Protein AF-A0A486NUX3-F1 (afdb_monomer)

Radius of gyration: 22.04 Å; Cα contacts (8 Å, |Δi|>4): 80; chains: 1; bounding box: 59×27×68 Å

Foldseek 3Di:
DVVVVVVVVLCVVLVVLLQVQLLVQFDQDPPDDPVLNVQLSRAVVSLQVSLVVDDVVNSVVSNVRSVVSNVRSVVVSVVVVVVVVVVVVVVVVVVVVPPDDDPPDD

Structure (mmCIF, N/CA/C/O backbone):
data_AF-A0A486NUX3-F1
#
_entry.id   AF-A0A486NUX3-F1
#
loop_
_atom_site.group_PDB
_atom_site.id
_atom_site.type_symbol
_atom_site.label_atom_id
_atom_site.label_alt_id
_atom_site.label_comp_id
_atom_site.label_asym_id
_atom_site.label_entity_id
_atom_site.label_seq_id
_atom_site.pdbx_PDB_ins_code
_atom_site.Cartn_x
_atom_site.Cartn_y
_atom_site.Cartn_z
_atom_site.occupancy
_atom_site.B_iso_or_equiv
_atom_site.auth_seq_id
_atom_site.auth_comp_id
_atom_site.auth_asym_id
_atom_site.auth_atom_id
_atom_site.pdbx_PDB_model_num
ATOM 1 N N . MET A 1 1 ? 10.339 20.184 -18.517 1.00 61.47 1 MET A N 1
ATOM 2 C CA . MET A 1 1 ? 8.902 19.910 -18.280 1.00 61.47 1 MET A CA 1
ATOM 3 C C . MET A 1 1 ? 8.551 18.422 -18.253 1.00 61.47 1 MET A C 1
ATOM 5 O O . MET A 1 1 ? 7.761 18.040 -17.405 1.00 61.47 1 MET A O 1
ATOM 9 N N . ALA A 1 2 ? 9.129 17.560 -19.104 1.00 79.94 2 ALA A N 1
ATOM 10 C CA . ALA A 1 2 ? 8.809 16.122 -19.097 1.00 79.94 2 ALA A CA 1
ATOM 11 C C . ALA A 1 2 ? 9.147 15.392 -17.775 1.00 79.94 2 ALA A C 1
ATOM 13 O O . ALA A 1 2 ? 8.405 14.506 -17.369 1.00 79.94 2 ALA A O 1
ATOM 14 N N . TYR A 1 3 ? 10.226 15.786 -17.088 1.00 85.69 3 TYR A N 1
ATOM 15 C CA . TYR A 1 3 ? 10.624 15.205 -15.798 1.00 85.69 3 TYR A CA 1
ATOM 16 C C . TYR A 1 3 ? 9.586 15.452 -14.690 1.00 85.69 3 TYR A C 1
ATOM 18 O O . TYR A 1 3 ? 9.141 14.505 -14.051 1.00 85.69 3 TYR A O 1
ATOM 26 N N . GLU A 1 4 ? 9.134 16.699 -14.532 1.00 92.56 4 GLU A N 1
ATOM 27 C CA . GLU A 1 4 ? 8.103 17.079 -13.552 1.00 92.56 4 GLU A CA 1
ATOM 28 C C . GLU A 1 4 ? 6.777 16.346 -13.804 1.00 92.56 4 GLU A C 1
ATOM 30 O O . GLU A 1 4 ? 6.149 15.839 -12.876 1.00 92.56 4 GLU A O 1
ATOM 35 N N . LEU A 1 5 ? 6.375 16.227 -15.076 1.00 90.81 5 LEU A N 1
ATOM 36 C CA . LEU A 1 5 ? 5.178 15.473 -15.462 1.00 90.81 5 LEU A CA 1
ATOM 37 C C . LEU A 1 5 ? 5.325 13.974 -15.187 1.00 90.81 5 LEU A C 1
ATOM 39 O O . LEU A 1 5 ? 4.387 13.354 -14.692 1.00 90.81 5 LEU A O 1
ATOM 43 N N . GLY A 1 6 ? 6.494 13.393 -15.469 1.00 89.38 6 GLY 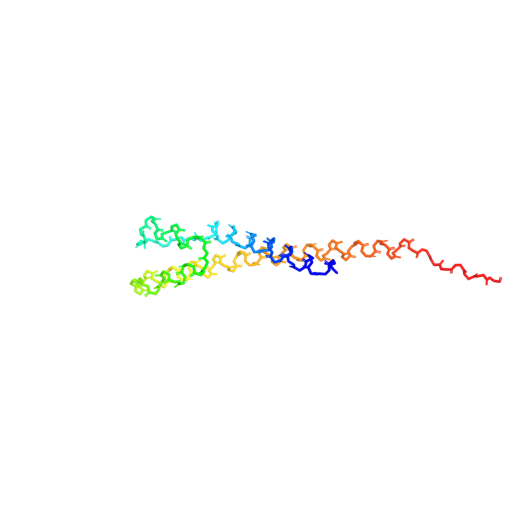A N 1
ATOM 44 C CA . GLY A 1 6 ? 6.782 11.994 -15.156 1.00 89.38 6 GLY A CA 1
ATOM 45 C C . GLY A 1 6 ? 6.751 11.717 -13.653 1.00 89.38 6 GLY A C 1
ATOM 46 O O . GLY A 1 6 ? 6.132 10.745 -13.221 1.00 89.38 6 GLY A O 1
ATOM 47 N N . ALA A 1 7 ? 7.354 12.599 -12.852 1.00 90.69 7 ALA A N 1
ATOM 48 C CA . ALA A 1 7 ? 7.352 12.501 -11.396 1.00 90.69 7 ALA A CA 1
ATOM 49 C C . ALA A 1 7 ? 5.930 12.623 -10.822 1.00 90.69 7 ALA A C 1
ATOM 51 O O . ALA A 1 7 ? 5.498 11.756 -10.061 1.00 90.69 7 ALA A O 1
ATOM 52 N N . GLY A 1 8 ? 5.171 13.643 -11.239 1.00 94.38 8 GLY A N 1
ATOM 53 C CA . GLY A 1 8 ? 3.792 13.852 -10.792 1.00 94.38 8 GLY A CA 1
ATOM 54 C C . GLY A 1 8 ? 2.857 12.699 -11.171 1.00 94.38 8 GLY A C 1
ATOM 55 O O . GLY A 1 8 ? 2.100 12.214 -10.327 1.00 94.38 8 GLY A O 1
ATOM 56 N N . LEU A 1 9 ? 2.947 12.205 -12.412 1.00 94.12 9 LEU A N 1
ATOM 57 C CA . LEU A 1 9 ? 2.154 11.063 -12.874 1.00 94.12 9 LEU A CA 1
ATOM 58 C C . LEU A 1 9 ? 2.499 9.784 -12.101 1.00 94.12 9 LEU A C 1
ATOM 60 O O . LEU A 1 9 ? 1.593 9.052 -11.708 1.00 94.12 9 LEU A O 1
ATOM 64 N N . GLY A 1 10 ? 3.787 9.527 -11.856 1.00 93.56 10 GLY A N 1
ATOM 65 C CA . GLY A 1 10 ? 4.239 8.373 -11.079 1.00 93.56 10 GLY A CA 1
ATOM 66 C C . GLY A 1 10 ? 3.685 8.381 -9.656 1.00 93.56 10 GLY A C 1
ATOM 67 O O . GLY A 1 10 ? 3.121 7.382 -9.214 1.00 93.56 10 GLY A O 1
ATOM 68 N N . ILE A 1 11 ? 3.764 9.523 -8.963 1.00 93.88 11 ILE A N 1
ATOM 69 C CA . ILE A 1 11 ? 3.211 9.687 -7.609 1.00 93.88 11 ILE A CA 1
ATOM 70 C C . ILE A 1 11 ? 1.702 9.414 -7.602 1.00 93.88 11 ILE A C 1
ATOM 72 O O . ILE A 1 11 ? 1.222 8.650 -6.764 1.00 93.88 11 ILE A O 1
ATOM 76 N N . ALA A 1 12 ? 0.957 9.993 -8.548 1.00 95.31 12 ALA A N 1
ATOM 77 C CA . ALA A 1 12 ? -0.490 9.810 -8.631 1.00 95.31 12 ALA A CA 1
ATOM 78 C C . ALA A 1 12 ? -0.877 8.351 -8.929 1.00 95.31 12 ALA A C 1
ATOM 80 O O . ALA A 1 12 ? -1.742 7.787 -8.256 1.00 95.31 12 ALA A O 1
ATOM 81 N N . LEU A 1 13 ? -0.217 7.719 -9.906 1.00 94.75 13 LEU A N 1
ATOM 82 C CA . LEU A 1 13 ? -0.504 6.343 -10.308 1.00 94.75 13 LEU A CA 1
ATOM 83 C C . LEU A 1 13 ? -0.157 5.348 -9.196 1.00 94.75 13 LEU A C 1
ATOM 85 O O . LEU A 1 13 ? -0.989 4.517 -8.831 1.00 94.75 13 LEU A O 1
ATOM 89 N N . PHE A 1 14 ? 1.048 5.439 -8.630 1.00 95.25 14 PHE A N 1
ATOM 90 C CA . PHE A 1 14 ? 1.468 4.550 -7.548 1.00 95.25 14 PHE A CA 1
ATOM 91 C C . PHE A 1 14 ? 0.662 4.790 -6.273 1.00 95.25 14 PHE A C 1
ATOM 93 O O . PHE A 1 14 ? 0.299 3.822 -5.608 1.00 95.25 14 PHE A O 1
ATOM 100 N N . GLY A 1 15 ? 0.305 6.041 -5.969 1.00 93.94 15 GLY A N 1
ATOM 101 C CA . GLY A 1 15 ? -0.601 6.374 -4.872 1.00 93.94 15 GLY A CA 1
ATOM 102 C C . GLY A 1 15 ? -1.985 5.745 -5.048 1.00 93.94 15 GLY A C 1
ATOM 103 O O . GLY A 1 15 ? -2.505 5.140 -4.114 1.00 93.94 15 GLY A O 1
ATOM 104 N N . LEU A 1 16 ? -2.561 5.801 -6.254 1.00 94.62 16 LEU A N 1
ATOM 105 C CA . LEU A 1 16 ? -3.849 5.168 -6.548 1.00 94.62 16 LEU A CA 1
ATOM 106 C C . LEU A 1 16 ? -3.790 3.641 -6.393 1.00 94.62 16 LEU A C 1
ATOM 108 O O . LEU A 1 16 ? -4.685 3.056 -5.778 1.00 94.62 16 LEU A O 1
ATOM 112 N N . ILE A 1 17 ? -2.739 3.001 -6.917 1.00 95.38 17 ILE A N 1
ATOM 113 C CA . ILE A 1 17 ? -2.519 1.554 -6.764 1.00 95.38 17 ILE A CA 1
ATOM 114 C C . ILE A 1 17 ? -2.387 1.203 -5.282 1.00 95.38 17 ILE A C 1
ATOM 116 O O . ILE A 1 17 ? -3.050 0.273 -4.822 1.00 95.38 17 ILE A O 1
ATOM 120 N N . LEU A 1 18 ? -1.583 1.958 -4.529 1.00 94.81 18 LEU A N 1
ATOM 121 C CA . LEU A 1 18 ? -1.360 1.735 -3.104 1.00 94.81 18 LEU A CA 1
ATOM 122 C C . LEU A 1 18 ? -2.672 1.817 -2.320 1.00 94.81 18 LEU A C 1
ATOM 124 O O . LEU A 1 18 ? -3.008 0.879 -1.602 1.00 94.81 18 LEU A O 1
ATOM 128 N N . THR A 1 19 ? -3.437 2.897 -2.497 1.00 93.25 19 THR A N 1
ATOM 129 C CA . THR A 1 19 ? -4.708 3.114 -1.794 1.00 93.25 19 THR A CA 1
ATOM 130 C C . THR A 1 19 ? -5.716 2.018 -2.120 1.00 93.25 19 THR A C 1
ATOM 132 O O . THR A 1 19 ? -6.269 1.401 -1.214 1.00 93.25 19 THR A O 1
ATOM 135 N N . ARG A 1 20 ? -5.919 1.704 -3.407 1.00 95.31 20 ARG A N 1
ATOM 136 C CA . ARG A 1 20 ? -6.876 0.664 -3.826 1.00 95.31 20 ARG A CA 1
ATOM 137 C C . ARG A 1 20 ? -6.482 -0.715 -3.303 1.00 95.31 20 ARG A C 1
ATOM 139 O O . ARG A 1 20 ? -7.346 -1.460 -2.848 1.00 95.31 20 ARG A O 1
ATOM 146 N N . SER A 1 21 ? -5.192 -1.035 -3.342 1.00 94.56 21 SER A N 1
ATOM 147 C CA . SER A 1 21 ? -4.682 -2.324 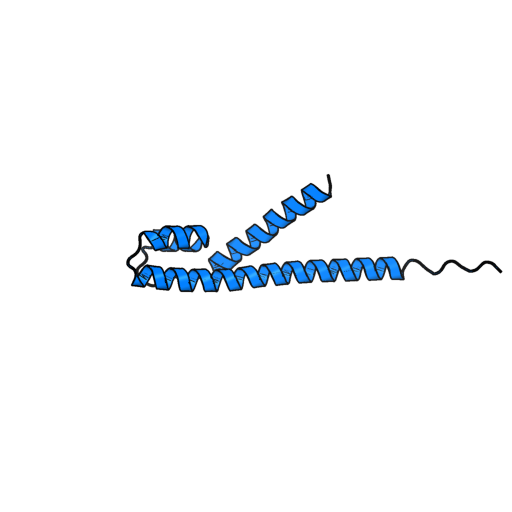-2.868 1.00 94.56 21 SER A CA 1
ATOM 148 C C . SER A 1 21 ? -4.771 -2.439 -1.353 1.00 94.56 21 SER A C 1
ATOM 150 O O . SER A 1 21 ? -5.143 -3.494 -0.849 1.00 94.56 21 SER A O 1
ATOM 152 N N . TYR A 1 22 ? -4.498 -1.353 -0.624 1.00 96.94 22 TYR A N 1
ATOM 153 C CA . TYR A 1 22 ? -4.664 -1.296 0.826 1.00 96.94 22 TYR A CA 1
ATOM 154 C C . TYR A 1 22 ? -6.116 -1.571 1.226 1.00 96.94 22 TYR A C 1
ATOM 156 O O . TYR A 1 22 ? -6.368 -2.491 2.005 1.00 96.94 22 TYR A O 1
ATOM 164 N N . SER A 1 23 ? -7.069 -0.836 0.639 1.00 93.81 23 SER A N 1
ATOM 165 C CA . SER A 1 23 ? -8.497 -1.006 0.926 1.00 93.81 23 SER A CA 1
ATOM 166 C C . SER A 1 23 ? -8.995 -2.416 0.611 1.00 93.81 23 SER A C 1
ATOM 168 O O . SER A 1 23 ? -9.862 -2.924 1.312 1.00 93.81 23 SER A O 1
ATOM 170 N N . ALA A 1 24 ? -8.443 -3.059 -0.423 1.00 93.56 24 ALA A N 1
ATOM 171 C CA . ALA A 1 24 ? -8.786 -4.433 -0.784 1.00 93.56 24 ALA A CA 1
ATOM 172 C C . ALA A 1 24 ? -8.154 -5.493 0.138 1.00 93.56 24 ALA A C 1
ATOM 174 O O . ALA A 1 24 ? -8.663 -6.608 0.214 1.00 93.56 24 ALA A O 1
ATOM 175 N N . SER A 1 25 ? -7.050 -5.167 0.816 1.00 93.12 25 SER A N 1
ATOM 176 C CA . SER A 1 25 ? -6.242 -6.134 1.575 1.00 93.12 25 SER A CA 1
ATOM 177 C C . SER A 1 25 ? -6.484 -6.093 3.085 1.00 93.12 25 SER A C 1
ATOM 179 O O . SER A 1 25 ? -6.105 -7.021 3.799 1.00 93.12 25 SER A O 1
ATOM 181 N N . ILE A 1 26 ? -7.073 -5.016 3.610 1.00 95.25 26 ILE A N 1
ATOM 182 C CA . ILE A 1 26 ? -7.276 -4.867 5.052 1.00 95.25 26 ILE A CA 1
ATOM 183 C C . ILE A 1 26 ? -8.366 -5.792 5.595 1.00 95.25 26 ILE A C 1
ATOM 185 O O . ILE A 1 26 ? -9.542 -5.690 5.257 1.00 95.25 26 ILE A O 1
ATOM 189 N N . ALA A 1 27 ? -7.963 -6.666 6.517 1.00 94.25 27 ALA A N 1
ATOM 190 C CA . ALA A 1 27 ? -8.861 -7.508 7.295 1.00 94.25 27 ALA A CA 1
ATOM 191 C C . ALA A 1 27 ? -9.284 -6.775 8.577 1.00 94.25 27 ALA A C 1
ATOM 193 O O . ALA A 1 27 ? -8.549 -6.739 9.562 1.00 94.25 27 ALA A O 1
ATOM 194 N N . LEU A 1 28 ? -10.458 -6.146 8.551 1.00 93.25 28 LEU A N 1
ATOM 195 C CA . LEU A 1 28 ? -10.935 -5.318 9.658 1.00 93.25 28 LEU A CA 1
ATOM 196 C C . LEU A 1 28 ? -11.286 -6.164 10.899 1.00 93.25 28 LEU A C 1
ATOM 198 O O . LEU A 1 28 ? -11.988 -7.170 10.771 1.00 93.25 28 LEU A O 1
ATOM 202 N N . PRO A 1 29 ? -10.838 -5.763 12.105 1.00 91.19 29 PRO A N 1
ATOM 203 C CA . PRO A 1 29 ? -11.146 -6.485 13.333 1.00 91.19 29 PRO A CA 1
ATOM 204 C C . PRO A 1 29 ? -12.613 -6.319 13.747 1.00 91.19 29 PRO A C 1
ATOM 206 O O . PRO A 1 29 ? -13.251 -5.294 13.495 1.00 91.19 29 PRO A O 1
ATOM 209 N N . SER A 1 30 ? -13.133 -7.313 14.467 1.00 85.62 30 SER A N 1
ATOM 210 C CA . SER A 1 30 ? -14.415 -7.209 15.168 1.00 85.62 30 SER A CA 1
ATOM 211 C C . SER A 1 30 ? -14.352 -6.137 16.263 1.00 85.62 30 SER A C 1
ATOM 213 O O . SER A 1 30 ? -13.350 -6.035 16.968 1.00 85.62 30 SER A O 1
ATOM 215 N N . GLY A 1 31 ? -15.432 -5.374 16.442 1.00 85.19 31 GLY A N 1
ATOM 216 C CA . GLY A 1 31 ? -15.508 -4.291 17.436 1.00 85.19 31 GLY A CA 1
ATOM 217 C C . GLY A 1 31 ? -15.463 -2.880 16.844 1.00 85.19 31 GLY A C 1
ATOM 218 O O . GLY A 1 31 ? -15.577 -1.910 17.587 1.00 85.19 31 GLY A O 1
ATOM 219 N N . LEU A 1 32 ? -15.347 -2.756 15.518 1.00 90.62 32 LEU A N 1
ATOM 220 C CA . LEU A 1 32 ? -15.565 -1.503 14.795 1.00 90.62 32 LEU A CA 1
ATOM 221 C C . LEU A 1 32 ? -17.036 -1.371 14.385 1.00 90.62 32 LEU A C 1
ATOM 223 O O . LEU A 1 32 ? -17.658 -2.344 13.955 1.00 90.62 32 LEU A O 1
ATOM 227 N N . SER A 1 33 ? -17.585 -0.158 14.467 1.00 91.81 33 SER A N 1
ATOM 228 C CA . SER A 1 33 ? -18.853 0.154 13.801 1.00 91.81 33 SER A CA 1
ATOM 229 C C . SER A 1 33 ? -18.668 0.155 12.276 1.00 91.81 33 SER A C 1
ATOM 231 O O . SER A 1 33 ? -17.550 0.292 11.777 1.00 91.81 33 SER A O 1
ATOM 233 N N . GLY A 1 34 ? -19.758 0.045 11.511 1.00 90.25 34 GLY A N 1
ATOM 234 C CA . GLY A 1 34 ? -19.685 0.039 10.043 1.00 90.25 34 GLY A CA 1
ATOM 235 C C . GLY A 1 34 ? -19.018 1.290 9.453 1.00 90.25 34 GLY A C 1
ATOM 236 O O . GLY A 1 34 ? -18.248 1.187 8.503 1.00 90.25 34 GLY A O 1
ATOM 237 N N . THR A 1 35 ? -19.240 2.463 10.053 1.00 93.12 35 THR A N 1
ATOM 238 C CA . THR A 1 35 ? -18.614 3.722 9.617 1.00 93.12 35 THR A CA 1
ATOM 239 C C . THR A 1 35 ? -17.119 3.755 9.930 1.00 93.12 35 THR A C 1
ATOM 241 O O . THR A 1 35 ? -16.321 4.122 9.072 1.00 93.12 35 THR A O 1
ATOM 244 N N . MET A 1 36 ? -16.726 3.297 11.121 1.00 94.19 36 MET A N 1
ATOM 245 C CA . MET A 1 36 ? -15.325 3.175 11.540 1.00 94.19 36 MET A CA 1
ATOM 246 C C . MET A 1 36 ? -14.556 2.180 10.667 1.00 94.19 36 MET A C 1
ATOM 248 O O . MET A 1 36 ? -13.426 2.443 10.268 1.00 94.19 36 MET A O 1
ATOM 252 N N . ALA A 1 37 ? -15.190 1.057 10.330 1.00 93.62 37 ALA A N 1
ATOM 253 C CA . ALA A 1 37 ? -14.671 0.061 9.402 1.00 93.62 37 ALA A CA 1
ATOM 254 C C . ALA A 1 37 ? -14.405 0.659 8.010 1.00 93.62 37 ALA A C 1
ATOM 256 O O . ALA A 1 37 ? -13.317 0.486 7.462 1.00 93.62 37 ALA A O 1
ATOM 257 N N . GLN A 1 38 ? -15.364 1.407 7.455 1.00 94.31 38 GLN A N 1
ATOM 258 C CA . GLN A 1 38 ? -15.184 2.074 6.161 1.00 94.31 38 GLN A CA 1
ATOM 259 C C . GLN A 1 38 ? -14.092 3.148 6.199 1.00 94.31 38 GLN A C 1
ATOM 261 O O . GLN A 1 38 ? -13.283 3.229 5.275 1.00 94.31 38 GLN A O 1
ATOM 266 N N . GLN A 1 39 ? -14.031 3.934 7.275 1.00 94.06 39 GLN A N 1
ATOM 267 C CA . GLN A 1 39 ? -12.999 4.950 7.456 1.00 94.06 39 GLN A CA 1
ATOM 268 C C . GLN A 1 39 ? -11.605 4.319 7.540 1.00 94.06 39 GLN A C 1
ATOM 270 O O . GLN A 1 39 ? -10.714 4.702 6.783 1.00 94.06 39 GLN A O 1
ATOM 275 N N . ALA A 1 40 ? -11.434 3.292 8.375 1.00 95.06 40 ALA A N 1
ATOM 276 C CA . ALA A 1 40 ? -10.180 2.557 8.501 1.00 95.06 40 ALA A CA 1
ATOM 277 C C . ALA A 1 40 ? -9.738 1.903 7.184 1.00 95.06 40 ALA A C 1
ATOM 279 O O . ALA A 1 40 ? -8.548 1.855 6.891 1.00 95.06 40 ALA A O 1
ATOM 280 N N . ALA A 1 41 ? -10.680 1.423 6.369 1.00 94.50 41 ALA A N 1
ATOM 281 C CA . ALA A 1 41 ? -10.360 0.823 5.078 1.00 94.50 41 ALA A CA 1
ATOM 282 C C . ALA A 1 41 ? -9.939 1.844 4.009 1.00 94.50 41 ALA A C 1
ATOM 284 O O . ALA A 1 41 ? -9.332 1.459 3.009 1.00 94.50 41 ALA A O 1
ATOM 285 N N . SER A 1 42 ? -10.238 3.133 4.191 1.00 93.25 42 SER A N 1
ATOM 286 C CA . SER A 1 42 ? -9.924 4.160 3.190 1.00 93.25 42 SER A CA 1
ATOM 287 C C . SER A 1 42 ? -8.419 4.396 3.030 1.00 93.25 42 SER A C 1
ATOM 289 O O . SER A 1 42 ? -7.942 4.586 1.913 1.00 93.25 42 SER A O 1
ATOM 291 N N . SER A 1 43 ? -7.658 4.359 4.129 1.00 93.31 43 SER A N 1
ATOM 292 C CA . SER A 1 43 ? -6.200 4.485 4.124 1.00 93.31 43 SER A CA 1
ATOM 293 C C . SER A 1 43 ? -5.587 4.058 5.461 1.00 93.31 43 SER A C 1
ATOM 295 O O . SER A 1 43 ? -6.238 4.096 6.505 1.00 93.31 43 SER A O 1
ATOM 297 N N . ILE A 1 44 ? -4.287 3.743 5.449 1.00 94.31 44 ILE A N 1
ATOM 298 C CA . ILE A 1 44 ? -3.534 3.485 6.685 1.00 94.31 44 ILE A CA 1
ATOM 299 C C . ILE A 1 44 ? -3.512 4.698 7.620 1.00 94.31 44 ILE A C 1
ATOM 301 O O . ILE A 1 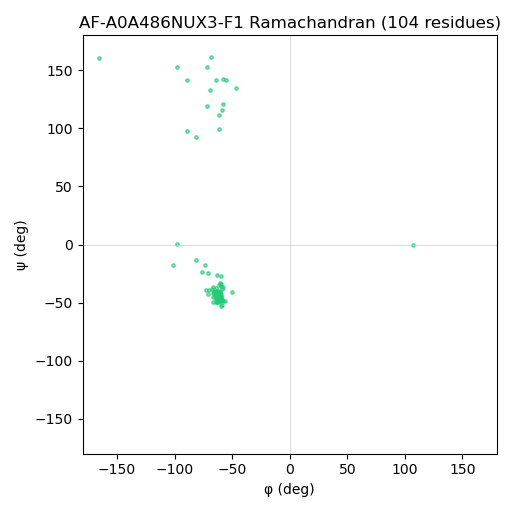44 ? -3.524 4.519 8.834 1.00 94.31 44 ILE A O 1
ATOM 305 N N . GLY A 1 45 ? -3.513 5.919 7.074 1.00 93.81 45 GLY A N 1
ATOM 306 C CA . GLY A 1 45 ? -3.545 7.144 7.873 1.00 93.81 45 GLY A CA 1
ATOM 307 C C . GLY A 1 45 ? -4.825 7.241 8.698 1.00 93.81 45 GLY A C 1
ATOM 308 O O . GLY A 1 45 ? -4.763 7.488 9.901 1.00 93.81 45 GLY A O 1
ATOM 309 N N . GLU A 1 46 ? -5.967 6.940 8.080 1.00 95.12 46 GLU A N 1
ATOM 310 C CA . GLU A 1 46 ? -7.256 6.897 8.773 1.00 95.12 46 GLU A CA 1
ATOM 311 C C . GLU A 1 46 ? -7.317 5.771 9.807 1.00 95.12 46 GLU A C 1
ATOM 313 O O . GLU A 1 46 ? -7.764 5.998 10.929 1.00 95.12 46 GLU A O 1
ATOM 318 N N . ALA A 1 47 ? -6.798 4.578 9.499 1.00 95.62 47 ALA A N 1
ATOM 319 C CA . ALA A 1 47 ? -6.720 3.491 10.477 1.00 95.62 47 ALA A CA 1
ATOM 320 C C . ALA A 1 47 ? -5.850 3.852 11.697 1.00 95.62 47 ALA A C 1
ATOM 322 O O . ALA A 1 47 ? -6.219 3.549 12.833 1.00 95.62 47 ALA A O 1
ATOM 323 N N . VAL A 1 48 ? -4.713 4.522 11.480 1.00 96.19 48 VAL A N 1
ATOM 324 C CA . VAL A 1 48 ? -3.828 5.001 12.555 1.00 96.19 48 VAL A CA 1
ATOM 325 C C . VAL A 1 48 ? -4.514 6.087 13.377 1.00 96.19 48 VAL A C 1
ATOM 327 O O . VAL A 1 48 ? -4.486 6.018 14.604 1.00 96.19 48 VAL A O 1
ATOM 330 N N . SER A 1 49 ? -5.159 7.056 12.725 1.00 95.94 49 SER A N 1
ATOM 331 C CA . SER A 1 49 ? -5.923 8.114 13.395 1.00 95.94 49 SER A CA 1
ATOM 332 C C . SER A 1 49 ? -7.027 7.523 14.278 1.00 95.94 49 SER A C 1
ATOM 334 O O . SER A 1 49 ? -7.102 7.804 15.473 1.00 95.94 49 SER A O 1
ATOM 336 N N . LEU A 1 50 ? -7.808 6.594 13.723 1.00 95.44 50 LEU A N 1
ATOM 337 C CA . LEU A 1 50 ? -8.895 5.920 14.424 1.00 95.44 50 LEU A CA 1
ATOM 338 C C . LEU A 1 50 ? -8.403 5.064 15.600 1.00 95.44 50 LEU A C 1
ATOM 340 O O . LEU A 1 50 ? -9.051 5.022 16.646 1.00 95.44 50 LEU A O 1
ATOM 344 N N . SER A 1 51 ? -7.251 4.400 15.457 1.00 94.81 51 SER A N 1
ATOM 345 C CA . SER A 1 51 ? -6.682 3.546 16.509 1.00 94.81 51 SER A CA 1
ATOM 346 C C . SER A 1 51 ? -6.396 4.295 17.813 1.00 94.81 51 SER A C 1
ATOM 348 O O . SER A 1 51 ? -6.471 3.694 18.881 1.00 94.81 51 SER A O 1
ATOM 350 N N . GLN A 1 52 ? -6.143 5.606 17.748 1.00 94.38 52 GLN A N 1
ATOM 351 C CA . GLN A 1 52 ? -5.863 6.437 18.924 1.00 94.38 52 GLN A CA 1
ATOM 352 C C . GLN A 1 52 ? -7.099 6.657 19.805 1.00 94.38 52 GLN A C 1
ATOM 354 O O . GLN A 1 52 ? -6.965 6.900 21.000 1.00 94.38 52 GLN A O 1
ATOM 359 N N . ALA A 1 53 ? -8.297 6.554 19.226 1.00 91.88 53 ALA A N 1
ATOM 360 C CA . ALA A 1 53 ? -9.569 6.720 19.927 1.00 91.88 53 ALA A CA 1
ATOM 361 C C . ALA A 1 53 ? -10.208 5.380 20.345 1.00 91.88 53 ALA A C 1
ATOM 363 O O . ALA A 1 53 ? -11.303 5.365 20.907 1.00 91.88 53 ALA A O 1
ATOM 364 N N . LEU A 1 54 ? -9.555 4.249 20.053 1.00 93.62 54 LEU A N 1
ATOM 365 C CA . LEU A 1 54 ? -10.088 2.910 20.290 1.00 93.62 54 LEU A CA 1
ATOM 366 C C . LEU A 1 54 ? -9.557 2.290 21.592 1.00 93.62 54 LEU A C 1
ATOM 368 O O . LEU A 1 54 ? -8.425 2.558 21.998 1.00 93.62 54 LEU A O 1
ATOM 372 N N . PRO A 1 55 ? -10.325 1.381 22.226 1.00 93.56 55 PRO A N 1
ATOM 373 C CA . PRO A 1 55 ? -9.810 0.554 23.311 1.00 93.56 55 PRO A CA 1
ATOM 374 C C . PRO A 1 55 ? -8.567 -0.223 22.866 1.00 93.56 55 PRO A C 1
ATOM 376 O O . PRO A 1 55 ? -8.527 -0.741 21.748 1.00 93.56 55 PRO A O 1
ATOM 379 N N . ALA A 1 56 ? -7.583 -0.365 23.759 1.00 91.44 56 ALA A N 1
ATOM 380 C CA . ALA A 1 56 ? -6.252 -0.887 23.432 1.00 91.44 56 ALA A CA 1
ATOM 381 C C . ALA A 1 56 ? -6.263 -2.213 22.643 1.00 91.44 56 ALA A C 1
ATOM 383 O O . ALA A 1 56 ? -5.502 -2.361 21.689 1.00 91.44 56 ALA A O 1
ATOM 384 N N . GLY A 1 57 ? -7.154 -3.153 22.984 1.00 92.50 57 GLY A N 1
ATOM 385 C CA . GLY A 1 57 ? -7.265 -4.431 22.270 1.00 92.50 57 GLY A CA 1
ATOM 386 C C . GLY A 1 57 ? -7.727 -4.283 20.814 1.00 92.50 57 GLY A C 1
ATOM 387 O O . GLY A 1 57 ? -7.155 -4.896 19.915 1.00 92.50 57 GLY A O 1
ATOM 388 N N . VAL A 1 58 ? -8.717 -3.421 20.559 1.00 93.88 58 VAL A N 1
ATOM 389 C CA . VAL A 1 58 ? -9.223 -3.154 19.200 1.00 93.88 58 VAL A CA 1
ATOM 390 C C . VAL A 1 58 ? -8.212 -2.322 18.410 1.00 93.88 58 VAL A C 1
ATOM 392 O O . VAL A 1 58 ? -7.977 -2.600 17.236 1.00 93.88 58 VAL A O 1
ATOM 395 N N . ALA A 1 59 ? -7.562 -1.351 19.057 1.00 94.94 59 ALA A N 1
ATOM 396 C CA . ALA A 1 59 ? -6.521 -0.524 18.452 1.00 94.94 59 ALA A CA 1
ATOM 397 C C . ALA A 1 59 ? -5.326 -1.362 17.962 1.00 94.94 59 ALA A C 1
ATOM 399 O O . ALA A 1 59 ? -4.879 -1.196 16.827 1.00 94.94 59 ALA A O 1
ATOM 400 N N . GLN A 1 60 ? -4.842 -2.303 18.781 1.00 95.88 60 GLN A N 1
ATOM 401 C CA . GLN A 1 60 ? -3.753 -3.213 18.408 1.00 95.88 60 GLN A CA 1
ATOM 402 C C . GLN A 1 60 ? -4.137 -4.115 17.233 1.00 95.88 60 GLN A C 1
ATOM 404 O O . GLN A 1 60 ? -3.361 -4.247 16.284 1.00 95.88 60 GLN A O 1
ATOM 409 N N . ALA A 1 61 ? -5.340 -4.696 17.265 1.00 95.62 61 ALA A N 1
ATOM 410 C CA . ALA A 1 61 ? -5.837 -5.531 16.176 1.00 95.62 61 ALA A CA 1
ATOM 411 C C . ALA A 1 61 ? -5.972 -4.732 14.867 1.00 95.62 61 ALA A C 1
ATOM 413 O O . ALA A 1 61 ? -5.544 -5.195 13.808 1.00 95.62 61 ALA A O 1
ATOM 414 N N . LEU A 1 62 ? -6.490 -3.502 14.946 1.00 96.50 62 LEU A N 1
ATOM 415 C CA . LEU A 1 62 ? -6.618 -2.609 13.798 1.00 96.50 62 LEU A CA 1
ATOM 416 C C . LEU A 1 62 ? -5.250 -2.222 13.224 1.00 96.50 62 LEU A C 1
ATOM 418 O O . LEU A 1 62 ? -5.054 -2.306 12.013 1.00 96.50 62 LEU A O 1
ATOM 422 N N . MET A 1 63 ? -4.284 -1.845 14.067 1.00 97.31 63 MET A N 1
ATOM 423 C CA . MET A 1 63 ? -2.932 -1.518 13.604 1.00 97.31 63 MET A CA 1
ATOM 424 C C . MET A 1 63 ? -2.226 -2.720 12.970 1.00 97.31 63 MET A C 1
ATOM 426 O O . MET A 1 63 ? -1.546 -2.557 11.955 1.00 97.31 63 MET A O 1
ATOM 430 N N . ALA A 1 64 ? -2.385 -3.923 13.527 1.00 96.81 64 ALA A N 1
ATOM 431 C CA . ALA A 1 64 ? -1.809 -5.140 12.956 1.00 96.81 64 ALA A CA 1
ATOM 432 C C . ALA A 1 64 ? -2.390 -5.444 11.564 1.00 96.81 64 ALA A C 1
ATOM 434 O O . ALA A 1 64 ? -1.638 -5.715 10.618 1.00 96.81 64 ALA A O 1
ATOM 435 N N . ALA A 1 65 ? -3.713 -5.329 11.418 1.00 96.00 65 ALA A N 1
ATOM 436 C CA . ALA A 1 65 ? -4.397 -5.475 10.138 1.00 96.00 65 ALA A CA 1
ATOM 437 C C . ALA A 1 65 ? -3.945 -4.415 9.122 1.00 96.00 65 ALA A C 1
ATOM 439 O O . ALA A 1 65 ? -3.549 -4.752 8.005 1.00 96.00 65 ALA A O 1
ATOM 440 N N . ALA A 1 66 ? -3.926 -3.142 9.526 1.00 96.50 66 ALA A N 1
ATOM 441 C CA . ALA A 1 66 ? -3.513 -2.032 8.675 1.00 96.50 66 ALA A CA 1
ATOM 442 C C . ALA A 1 66 ? -2.054 -2.166 8.214 1.00 96.50 66 ALA A C 1
ATOM 444 O O . ALA A 1 66 ? -1.763 -1.967 7.037 1.00 96.50 66 ALA A O 1
ATOM 445 N N . LYS A 1 67 ? -1.136 -2.560 9.106 1.00 96.31 67 LYS A N 1
ATOM 446 C CA . LYS A 1 67 ? 0.271 -2.799 8.755 1.00 96.31 67 LYS A CA 1
ATOM 447 C C . LYS A 1 67 ? 0.409 -3.920 7.727 1.00 96.31 67 LYS A C 1
ATOM 449 O O . LYS A 1 67 ? 1.153 -3.771 6.761 1.00 96.31 67 LYS A O 1
ATOM 454 N N . THR A 1 68 ? -0.310 -5.023 7.922 1.00 96.94 68 THR A N 1
ATOM 455 C CA . THR A 1 68 ? -0.278 -6.170 7.003 1.00 96.94 68 THR A CA 1
ATOM 456 C C . THR A 1 68 ? -0.783 -5.774 5.617 1.00 96.94 68 THR A C 1
ATOM 458 O O . THR A 1 68 ? -0.096 -6.002 4.622 1.00 96.94 68 THR A O 1
ATOM 461 N N . ALA A 1 69 ? -1.930 -5.094 5.557 1.00 96.12 69 ALA A N 1
ATOM 462 C CA . ALA A 1 69 ? -2.505 -4.592 4.312 1.00 96.12 69 ALA A CA 1
ATOM 463 C C . ALA A 1 69 ? -1.581 -3.595 3.601 1.00 96.12 69 ALA A C 1
ATOM 465 O O . ALA A 1 69 ? -1.429 -3.643 2.382 1.00 96.12 69 ALA A O 1
ATOM 466 N N . PHE A 1 70 ? -0.923 -2.710 4.357 1.00 95.88 70 PHE A N 1
ATOM 467 C CA . PHE A 1 70 ? 0.024 -1.748 3.803 1.00 95.88 70 PHE A CA 1
ATOM 468 C C . PHE A 1 70 ? 1.248 -2.427 3.196 1.00 95.88 70 PHE A C 1
ATOM 470 O O . PHE A 1 70 ? 1.636 -2.073 2.089 1.00 95.88 70 PHE A O 1
ATOM 477 N N . ILE A 1 71 ? 1.827 -3.424 3.871 1.00 96.38 71 ILE A N 1
ATOM 478 C CA . ILE A 1 71 ? 2.961 -4.185 3.330 1.00 96.38 71 ILE A CA 1
ATOM 479 C C . ILE A 1 71 ? 2.564 -4.863 2.013 1.00 96.38 71 ILE A C 1
ATOM 481 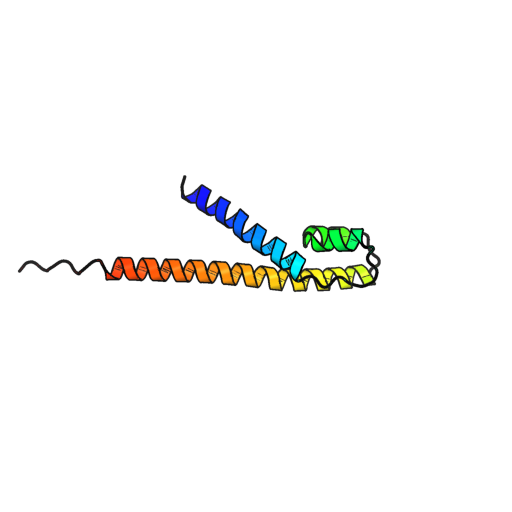O O . ILE A 1 71 ? 3.288 -4.733 1.030 1.00 96.38 71 ILE A O 1
ATOM 485 N N . GLN A 1 72 ? 1.397 -5.513 1.959 1.00 95.44 72 GLN A N 1
ATOM 486 C CA . GLN A 1 72 ? 0.905 -6.158 0.736 1.00 95.44 72 GLN A CA 1
ATOM 487 C C . GLN A 1 72 ? 0.695 -5.158 -0.408 1.00 95.44 72 GLN A C 1
ATOM 489 O O . GLN A 1 72 ? 1.193 -5.364 -1.517 1.00 95.44 72 GLN A O 1
ATOM 494 N N . ALA A 1 73 ? 0.014 -4.045 -0.131 1.00 94.94 73 ALA A N 1
ATOM 495 C CA . ALA A 1 73 ? -0.210 -2.983 -1.106 1.00 94.94 73 ALA A CA 1
ATOM 496 C C . ALA A 1 73 ? 1.112 -2.387 -1.614 1.00 94.94 73 ALA A C 1
ATOM 498 O O . ALA A 1 73 ? 1.288 -2.165 -2.812 1.00 94.94 73 ALA A O 1
ATOM 499 N N . HIS A 1 74 ? 2.065 -2.166 -0.710 1.00 95.56 74 HIS A N 1
ATOM 500 C CA . HIS A 1 74 ? 3.373 -1.617 -1.038 1.00 95.56 74 HIS A CA 1
ATOM 501 C C . HIS A 1 74 ? 4.197 -2.581 -1.901 1.00 95.56 74 HIS A C 1
ATOM 503 O O . HIS A 1 74 ? 4.802 -2.158 -2.885 1.00 95.56 74 HIS A O 1
ATOM 509 N N . SER A 1 75 ? 4.172 -3.883 -1.601 1.00 96.19 75 SER A N 1
ATOM 510 C CA . SER A 1 75 ? 4.812 -4.905 -2.436 1.00 96.19 75 SER A CA 1
ATOM 511 C C . SER A 1 75 ? 4.265 -4.914 -3.865 1.00 96.19 75 SER A C 1
ATOM 513 O O . SER A 1 75 ? 5.047 -5.048 -4.805 1.00 96.19 75 SER A O 1
ATOM 515 N N . LEU A 1 76 ? 2.956 -4.711 -4.056 1.00 95.50 76 LEU A N 1
ATOM 516 C CA . LEU A 1 76 ? 2.366 -4.616 -5.396 1.00 95.50 76 LEU A CA 1
ATOM 517 C C . LEU A 1 76 ? 2.859 -3.378 -6.161 1.00 95.50 76 LEU A C 1
ATOM 519 O O . LEU A 1 76 ? 3.153 -3.461 -7.357 1.00 95.50 76 LEU A O 1
ATOM 523 N N . VAL A 1 77 ? 2.990 -2.237 -5.479 1.00 95.75 77 VAL A N 1
ATOM 524 C CA . VAL A 1 77 ? 3.562 -1.018 -6.070 1.00 95.75 77 VAL A CA 1
ATOM 525 C C . VAL A 1 77 ? 5.014 -1.251 -6.489 1.00 95.75 77 VAL A C 1
ATOM 527 O O . VAL A 1 77 ? 5.372 -0.931 -7.622 1.00 95.75 77 VAL A O 1
ATOM 530 N N . LEU A 1 78 ? 5.831 -1.867 -5.627 1.00 96.31 78 LEU A N 1
ATOM 531 C CA . LEU A 1 78 ? 7.223 -2.205 -5.948 1.00 96.31 78 LEU A CA 1
ATOM 532 C C . LEU A 1 78 ? 7.321 -3.169 -7.134 1.00 96.31 78 LEU A C 1
ATOM 534 O O . LEU A 1 78 ? 8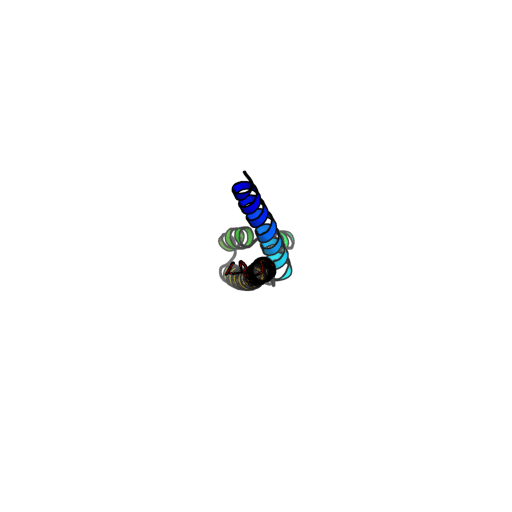.150 -2.960 -8.018 1.00 96.31 78 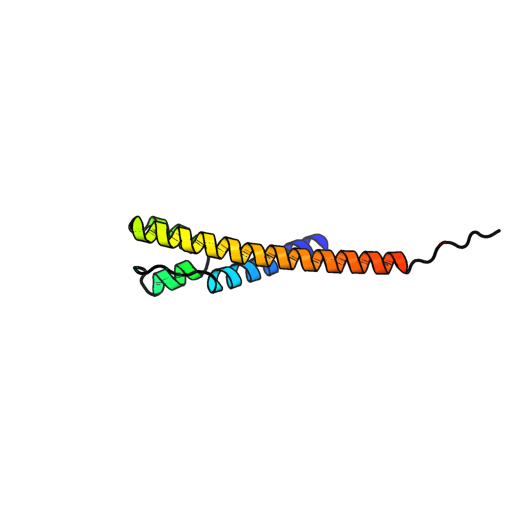LEU A O 1
ATOM 538 N N . ALA A 1 79 ? 6.456 -4.185 -7.197 1.00 97.00 79 ALA A N 1
ATOM 539 C CA . ALA A 1 79 ? 6.396 -5.102 -8.331 1.00 97.00 79 ALA A CA 1
ATOM 540 C C . ALA A 1 79 ? 6.044 -4.363 -9.632 1.00 97.00 79 ALA A C 1
ATOM 542 O O . ALA A 1 79 ? 6.701 -4.557 -10.652 1.00 97.00 79 ALA A O 1
ATOM 543 N N . THR A 1 80 ? 5.061 -3.459 -9.585 1.00 95.75 80 THR A N 1
ATOM 544 C CA . THR A 1 80 ? 4.658 -2.639 -10.738 1.00 95.75 80 THR A CA 1
ATOM 545 C C . THR A 1 80 ? 5.805 -1.746 -11.211 1.00 95.75 80 THR A C 1
ATOM 547 O O . THR A 1 80 ? 6.118 -1.715 -12.400 1.00 95.75 80 THR A O 1
ATOM 550 N N . ALA A 1 81 ? 6.481 -1.061 -10.285 1.00 95.38 81 ALA A N 1
ATOM 551 C CA . ALA A 1 81 ? 7.650 -0.244 -10.596 1.00 95.38 81 ALA A CA 1
ATOM 552 C C . ALA A 1 81 ? 8.791 -1.087 -11.193 1.00 95.38 81 ALA A C 1
ATOM 554 O O . ALA A 1 81 ? 9.384 -0.696 -12.197 1.00 95.38 81 ALA A O 1
ATOM 555 N N . GLY A 1 82 ? 9.053 -2.272 -10.634 1.00 97.19 82 GLY A N 1
ATOM 556 C CA . GLY A 1 82 ? 10.043 -3.216 -11.155 1.00 97.19 82 GLY A CA 1
ATOM 557 C C . GLY A 1 82 ? 9.738 -3.661 -12.586 1.00 97.19 82 GLY A C 1
ATOM 558 O O . GLY A 1 82 ? 10.623 -3.627 -13.439 1.00 97.19 82 GLY A O 1
ATOM 559 N N . VAL A 1 83 ? 8.481 -3.999 -12.887 1.00 97.50 83 VAL A N 1
ATOM 560 C CA . VAL A 1 83 ? 8.042 -4.341 -14.252 1.00 97.50 83 VAL A CA 1
ATOM 561 C C . VAL A 1 83 ? 8.263 -3.169 -15.210 1.00 97.50 83 VAL A C 1
ATOM 563 O O . VAL A 1 83 ? 8.813 -3.369 -16.291 1.00 97.50 83 VAL A O 1
ATOM 566 N N . LEU A 1 84 ? 7.901 -1.944 -14.820 1.00 95.62 84 LEU A N 1
ATOM 567 C CA . LEU A 1 84 ? 8.121 -0.753 -15.650 1.00 95.62 84 LEU A CA 1
ATOM 568 C C . LEU A 1 84 ? 9.611 -0.519 -15.942 1.00 95.62 84 LEU A C 1
ATOM 570 O O . LEU A 1 84 ? 9.974 -0.226 -17.082 1.00 95.62 84 LEU A O 1
ATOM 574 N N . LEU A 1 85 ? 10.479 -0.701 -14.944 1.00 96.19 85 LEU A N 1
ATOM 575 C CA . LEU A 1 85 ? 11.929 -0.594 -15.118 1.00 96.19 85 LEU A CA 1
ATOM 576 C C . LEU A 1 85 ? 12.484 -1.684 -16.043 1.00 96.19 85 LEU A C 1
ATOM 578 O O . LEU A 1 85 ? 13.318 -1.383 -16.894 1.00 96.19 85 LEU A O 1
ATOM 582 N N . LEU A 1 86 ? 12.005 -2.926 -15.928 1.00 98.19 86 LEU A N 1
ATOM 583 C CA . LEU A 1 86 ? 12.404 -4.020 -16.821 1.00 98.19 86 LEU A CA 1
ATOM 584 C C . LEU A 1 86 ? 11.984 -3.757 -18.271 1.00 98.19 86 LEU A C 1
ATOM 586 O O . LEU A 1 86 ? 12.774 -3.983 -19.188 1.00 98.19 86 LEU A O 1
ATOM 590 N N . LEU A 1 87 ? 10.772 -3.239 -18.486 1.00 97.69 87 LEU A N 1
ATOM 591 C CA . LEU A 1 87 ? 10.296 -2.849 -19.815 1.00 97.69 87 LEU A CA 1
ATOM 592 C C . LEU A 1 87 ? 11.149 -1.723 -20.408 1.00 97.69 87 LEU A C 1
ATOM 594 O O 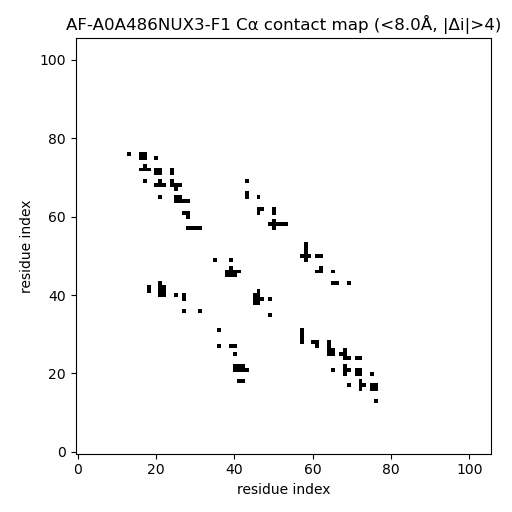. LEU A 1 87 ? 11.543 -1.800 -21.573 1.00 97.69 87 LEU A O 1
ATOM 598 N N . LEU A 1 88 ? 11.483 -0.711 -19.604 1.00 95.44 88 LEU A N 1
ATOM 599 C CA . LEU A 1 88 ? 12.361 0.378 -20.024 1.00 95.44 88 LEU A CA 1
ATOM 600 C C . LEU A 1 88 ? 13.759 -0.141 -20.385 1.00 95.44 88 LEU A C 1
ATOM 602 O O . LEU A 1 88 ? 14.278 0.187 -21.451 1.00 95.44 88 LEU A O 1
ATOM 606 N N . ALA A 1 89 ? 14.342 -0.992 -19.540 1.00 96.88 89 ALA A N 1
ATOM 607 C CA . ALA A 1 89 ? 15.645 -1.600 -19.784 1.00 96.88 89 ALA A CA 1
ATOM 608 C C . ALA A 1 89 ? 15.653 -2.434 -21.076 1.00 96.88 89 ALA A C 1
ATO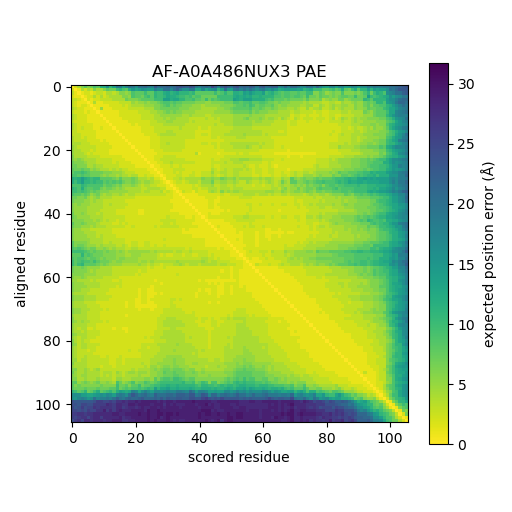M 610 O O . ALA A 1 89 ? 16.560 -2.288 -21.895 1.00 96.88 89 ALA A O 1
ATOM 611 N N . ALA A 1 90 ? 14.619 -3.249 -21.308 1.00 96.88 90 ALA A N 1
ATOM 612 C CA . ALA A 1 90 ? 14.469 -4.019 -22.541 1.00 96.88 90 ALA A CA 1
ATOM 613 C C . ALA A 1 90 ? 14.323 -3.113 -23.776 1.00 96.88 90 ALA A C 1
ATOM 615 O O . ALA A 1 90 ? 14.915 -3.392 -24.820 1.00 96.88 90 ALA A O 1
ATOM 616 N N . GLY A 1 91 ? 13.576 -2.011 -23.663 1.00 96.19 91 GLY A N 1
ATOM 617 C CA . GLY A 1 91 ? 13.443 -1.012 -24.724 1.00 96.19 91 GLY A CA 1
ATOM 618 C C . GLY A 1 91 ? 14.776 -0.346 -25.074 1.00 96.19 91 GLY A C 1
ATOM 619 O O . GLY A 1 91 ? 15.142 -0.281 -26.248 1.00 96.19 91 GLY A O 1
ATOM 620 N N . ILE A 1 92 ? 15.536 0.076 -24.058 1.00 96.00 92 ILE A N 1
ATOM 621 C CA . ILE A 1 92 ? 16.876 0.656 -24.228 1.00 96.00 92 ILE A CA 1
ATOM 622 C C . ILE A 1 92 ? 17.819 -0.363 -24.869 1.00 96.00 92 ILE A C 1
ATOM 624 O O . ILE A 1 92 ? 18.485 -0.040 -25.850 1.00 96.00 92 ILE A O 1
ATOM 628 N N . TRP A 1 93 ? 17.837 -1.600 -24.367 1.00 95.31 93 TRP A N 1
ATOM 629 C CA . TRP A 1 93 ? 18.661 -2.675 -24.918 1.00 95.31 93 TRP A CA 1
ATOM 630 C C . TRP A 1 93 ? 18.378 -2.901 -26.403 1.00 95.31 93 TRP A C 1
ATOM 632 O O . TRP A 1 93 ? 19.302 -2.944 -27.211 1.00 95.31 93 TRP A O 1
ATOM 642 N N . ARG A 1 94 ? 17.098 -3.001 -26.784 1.00 95.06 94 ARG A N 1
ATOM 643 C CA . ARG A 1 94 ? 16.699 -3.173 -28.187 1.00 95.06 94 ARG A CA 1
ATOM 644 C C . ARG A 1 94 ? 17.114 -1.983 -29.045 1.00 95.06 94 ARG A C 1
ATOM 646 O O . ARG A 1 94 ? 17.646 -2.200 -30.125 1.00 95.06 94 ARG A O 1
ATOM 653 N N . SER A 1 95 ? 16.908 -0.759 -28.561 1.00 92.38 95 SER A N 1
ATOM 654 C CA . SER A 1 95 ? 17.299 0.465 -29.269 1.00 92.38 95 SER A CA 1
ATOM 655 C C . SER A 1 95 ? 18.808 0.504 -29.533 1.00 92.38 95 SER A C 1
ATOM 657 O O . SER A 1 95 ? 19.238 0.673 -30.672 1.00 92.38 95 SER A O 1
ATOM 659 N N . LEU A 1 96 ? 19.621 0.229 -28.510 1.00 91.12 96 LEU A N 1
ATOM 660 C CA . LEU A 1 96 ? 21.078 0.175 -28.645 1.00 91.12 96 LEU A CA 1
ATOM 661 C C . LEU A 1 96 ? 21.534 -0.967 -29.559 1.00 91.12 96 LEU A C 1
ATOM 663 O O . LEU A 1 96 ? 22.413 -0.763 -30.390 1.00 91.12 96 LEU A O 1
ATOM 667 N N . ALA A 1 97 ? 20.914 -2.145 -29.462 1.00 86.19 97 ALA A N 1
ATOM 668 C CA . ALA A 1 97 ? 21.224 -3.279 -30.331 1.00 86.19 97 ALA A CA 1
ATOM 669 C C . ALA A 1 97 ? 20.909 -3.004 -31.814 1.00 86.19 97 ALA A C 1
ATOM 671 O O . ALA A 1 97 ? 21.532 -3.600 -32.690 1.00 86.19 97 ALA A O 1
ATOM 672 N N . THR A 1 98 ? 19.961 -2.106 -32.107 1.00 78.88 98 THR A N 1
ATOM 673 C CA . THR A 1 98 ? 19.622 -1.713 -33.485 1.00 78.88 98 THR A CA 1
ATOM 674 C C . THR A 1 98 ? 20.561 -0.668 -34.090 1.00 78.88 98 THR A C 1
ATOM 676 O O . THR A 1 98 ? 20.554 -0.490 -35.308 1.00 78.88 98 THR A O 1
ATOM 679 N N . VAL A 1 99 ? 21.405 -0.007 -33.291 1.00 77.06 99 VAL A N 1
ATOM 680 C CA . VAL A 1 99 ? 22.435 0.907 -33.805 1.00 77.06 99 VAL A CA 1
ATOM 681 C C . VAL A 1 99 ? 23.638 0.072 -34.264 1.00 77.06 99 VAL A C 1
ATOM 683 O O . VAL A 1 99 ? 24.510 -0.292 -33.478 1.00 77.06 99 VAL A O 1
ATOM 686 N N . ALA A 1 100 ? 23.655 -0.297 -35.547 1.00 64.12 100 ALA A N 1
ATOM 687 C CA . ALA A 1 100 ? 24.725 -1.084 -36.161 1.00 64.12 100 ALA A CA 1
ATOM 688 C C . ALA A 1 100 ? 26.105 -0.398 -36.039 1.00 64.12 100 ALA A C 1
ATOM 690 O O . ALA A 1 100 ? 26.220 0.822 -36.154 1.00 64.12 100 ALA A O 1
ATOM 691 N N . LYS A 1 101 ? 27.156 -1.210 -35.824 1.00 61.50 101 LYS A N 1
ATOM 692 C CA . LYS A 1 101 ? 28.568 -0.794 -35.716 1.00 61.50 101 LYS A CA 1
ATOM 693 C C . LYS A 1 101 ? 28.962 0.178 -36.843 1.00 61.50 101 LYS A C 1
ATOM 695 O O . LYS A 1 101 ? 28.687 -0.142 -38.001 1.00 61.50 101 LYS A O 1
ATOM 700 N N . PRO A 1 102 ? 29.666 1.292 -36.549 1.00 57.25 102 PRO A N 1
ATOM 701 C CA . 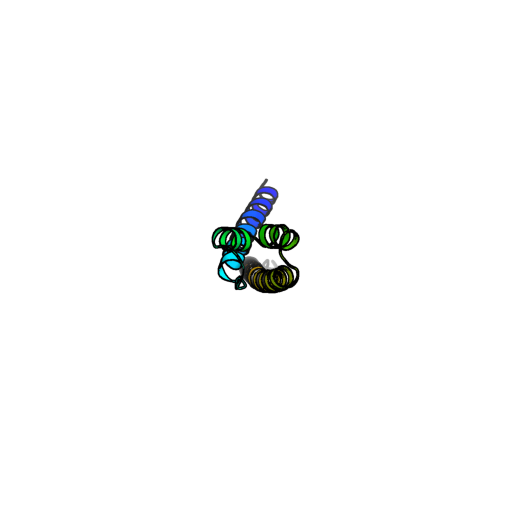PRO A 1 102 ? 30.247 2.125 -37.594 1.00 57.25 102 PRO A CA 1
ATOM 702 C C . PRO A 1 102 ? 31.189 1.255 -38.431 1.00 57.25 102 PRO A C 1
ATOM 704 O O . PRO A 1 102 ? 32.107 0.627 -37.897 1.00 57.25 102 PRO A O 1
ATOM 707 N N . GLN A 1 103 ? 30.906 1.158 -39.730 1.00 60.56 103 GLN A N 1
ATOM 708 C CA . GLN A 1 103 ? 31.781 0.495 -40.686 1.00 60.56 103 GLN A CA 1
ATOM 709 C C . GLN A 1 103 ? 33.132 1.209 -40.636 1.00 60.56 103 GLN A C 1
ATOM 711 O O . GLN A 1 103 ? 33.219 2.398 -40.938 1.00 60.56 103 GLN A O 1
ATOM 716 N N . SER A 1 104 ? 34.173 0.496 -40.206 1.00 56.34 104 SER A N 1
ATOM 717 C CA . SER A 1 104 ? 35.553 0.939 -40.358 1.00 56.34 104 SER A CA 1
ATOM 718 C C . SER A 1 104 ? 35.821 1.064 -41.855 1.00 56.34 104 SER A C 1
ATOM 720 O O . SER A 1 104 ? 36.003 0.051 -42.533 1.00 56.34 104 SER A O 1
ATOM 722 N N . ALA A 1 105 ? 35.757 2.290 -42.370 1.00 56.84 105 ALA A N 1
ATOM 723 C CA . ALA A 1 105 ? 36.246 2.611 -43.698 1.00 56.84 105 ALA A CA 1
ATOM 724 C C . ALA A 1 105 ? 37.752 2.313 -43.706 1.00 56.84 105 ALA A C 1
ATOM 726 O O . ALA A 1 105 ? 38.510 2.936 -42.958 1.00 56.84 105 ALA A O 1
ATOM 727 N N . LEU A 1 106 ? 38.115 1.272 -44.458 1.00 57.06 106 LEU A N 1
ATOM 728 C CA . LEU A 1 106 ? 39.481 0.958 -44.868 1.00 57.06 106 LEU A CA 1
ATOM 729 C C . LEU A 1 106 ? 40.002 2.043 -45.815 1.00 57.06 106 LEU A C 1
ATOM 731 O O . LEU A 1 106 ? 39.177 2.564 -46.603 1.00 57.06 106 LEU A O 1
#

Organism: Klebsiella pneumoniae (NCBI:txid573)

Sequence (106 aa):
MAYELGAGLGIALFGLILTRSYSASIALPSGLSGTMAQQAASSIGEAVSLSQALPAGVAQALMAAAKTAFIQAHSLVLATAGVLLLLLAAGIWRSLATVAKPQSAL

Secondary structure (DSSP, 8-state):
-HHHHHHHHHHHHHHHHHHHHHHHH--PPTT--HHHHHHHHH-HHHHHHHHTTS-HHHHHHHHHHHHHHHHHHHHHHHHHHHHHHHHHHHHHHHHHHHSPPP----

Nearest PDB structures (foldseek):
  8f5h-assembly1_A  TM=4.257E-01  e=2.971E+00  Mus musculus

pLDDT: mean 91.22, std 9.79, range [56.34, 98.19]

Mean predicted aligned error: 6.25 Å

Solvent-accessible surface area (backbone atoms only — not comparable to full-atom values): 5784 Å² total; per-residue (Å²): 112,69,66,61,51,50,52,53,50,48,53,53,52,46,49,51,52,29,41,56,36,22,40,72,50,44,62,80,54,86,88,58,53,76,68,55,47,54,47,35,38,61,34,61,67,44,33,55,60,52,30,75,80,40,60,70,72,55,18,52,46,40,51,54,24,40,52,52,11,44,53,54,14,48,51,52,44,51,50,52,53,51,50,54,51,50,52,50,50,52,51,51,51,52,55,57,70,66,60,71,78,82,77,80,81,126